Protein AF-A0A365Y2A2-F1 (afdb_monomer)

InterPro domains:
  IPR046615 Protein of unknown function DUF6728 [PF20498] (9-62)

Radius of gyration: 17.02 Å; Cα contacts (8 Å, |Δi|>4): 9; chains: 1; bounding box: 31×17×52 Å

Solvent-accessible surface area (backbone atoms only — not comparable to full-atom values): 3894 Å² total; per-residue (Å²): 118,76,64,58,76,70,67,60,70,46,68,64,61,49,52,34,58,60,69,62,78,55,86,72,64,91,83,54,76,91,44,72,65,57,57,48,58,56,48,56,45,51,52,55,52,55,53,50,52,52,50,50,52,53,49,51,54,55,52,63,74,72,107

Organism: NCBI:txid2259036

Structure (mmCIF, N/CA/C/O backbone):
data_AF-A0A365Y2A2-F1
#
_entry.id   AF-A0A365Y2A2-F1
#
loop_
_atom_site.group_PDB
_atom_site.id
_atom_site.type_symbol
_atom_site.label_atom_id
_atom_site.label_alt_id
_atom_site.label_comp_id
_atom_site.label_asym_id
_atom_site.label_entity_id
_atom_site.label_seq_id
_atom_site.pdbx_PDB_ins_code
_atom_site.Cartn_x
_atom_site.Cartn_y
_atom_site.Cartn_z
_atom_site.occupancy
_atom_site.B_iso_or_equiv
_atom_site.auth_seq_id
_atom_site.auth_comp_id
_atom_site.auth_asym_id
_atom_site.auth_atom_id
_atom_site.pdbx_PDB_model_num
ATOM 1 N N . MET A 1 1 ? -18.734 -6.553 -26.289 1.00 49.97 1 MET A N 1
ATOM 2 C CA . MET A 1 1 ? -18.172 -7.828 -26.792 1.00 49.97 1 MET A CA 1
ATOM 3 C C . MET A 1 1 ? -16.645 -7.841 -26.873 1.00 49.97 1 MET A C 1
ATOM 5 O O . MET A 1 1 ? -16.058 -8.684 -26.219 1.00 49.97 1 MET A O 1
ATOM 9 N N . ILE A 1 2 ? -15.968 -6.933 -27.596 1.00 50.97 2 ILE A N 1
ATOM 10 C CA . ILE A 1 2 ? -14.480 -6.867 -27.583 1.00 50.97 2 ILE A CA 1
ATOM 11 C C . ILE A 1 2 ? -13.951 -6.169 -26.311 1.00 50.97 2 ILE A C 1
ATOM 13 O O . ILE A 1 2 ? -12.914 -6.546 -25.771 1.00 50.97 2 ILE A O 1
ATOM 17 N N . TYR A 1 3 ? -14.709 -5.208 -25.773 1.00 56.44 3 TYR A N 1
ATOM 18 C CA . TYR A 1 3 ? -14.359 -4.484 -24.545 1.00 56.44 3 TYR A CA 1
ATOM 19 C C . TYR A 1 3 ? -14.383 -5.364 -23.282 1.00 56.44 3 TYR A C 1
ATOM 21 O O . TYR A 1 3 ? -13.558 -5.163 -22.398 1.00 56.44 3 TYR A O 1
ATOM 29 N N . ASP A 1 4 ? -15.233 -6.393 -23.225 1.00 56.44 4 ASP A N 1
ATOM 30 C CA . ASP A 1 4 ? -15.351 -7.297 -22.067 1.00 56.44 4 ASP A CA 1
ATOM 31 C C . ASP A 1 4 ? -14.128 -8.220 -21.896 1.00 56.44 4 ASP A C 1
ATOM 33 O O . ASP A 1 4 ? -13.725 -8.528 -20.775 1.00 56.44 4 ASP A O 1
ATOM 37 N N . LEU A 1 5 ? -13.467 -8.592 -23.001 1.00 55.31 5 LEU A N 1
ATOM 38 C CA . LEU A 1 5 ? -12.236 -9.397 -22.998 1.00 55.31 5 LEU A CA 1
ATOM 39 C C . LEU A 1 5 ? -11.002 -8.597 -22.548 1.00 55.31 5 LEU A C 1
ATOM 41 O O . LEU A 1 5 ? -10.048 -9.167 -22.019 1.00 55.31 5 LEU A O 1
ATOM 45 N N . TRP A 1 6 ? -11.025 -7.271 -22.710 1.00 56.38 6 TRP A N 1
ATOM 46 C CA . TRP A 1 6 ? -9.989 -6.373 -22.193 1.00 56.38 6 TRP A CA 1
ATOM 47 C C . TRP A 1 6 ? -10.277 -5.924 -20.747 1.00 56.38 6 TRP A C 1
ATOM 49 O O . TRP A 1 6 ? -9.348 -5.704 -19.967 1.00 56.38 6 TRP A O 1
ATOM 59 N N . TYR A 1 7 ? -11.557 -5.856 -20.357 1.00 57.25 7 TYR A N 1
A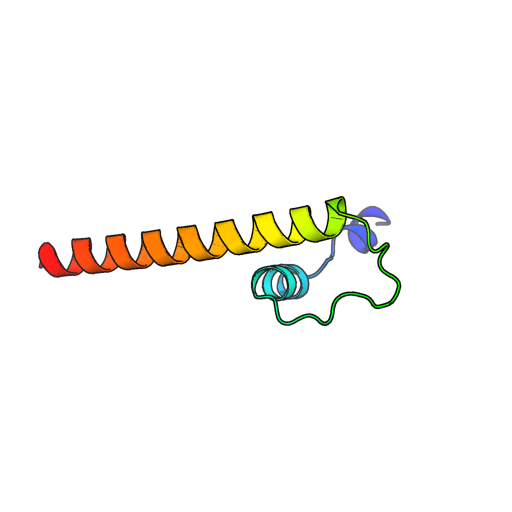TOM 60 C CA . TYR A 1 7 ? -12.011 -5.339 -19.061 1.00 57.25 7 TYR A CA 1
ATOM 61 C C . TYR A 1 7 ? -11.992 -6.361 -17.907 1.00 57.25 7 TYR A C 1
ATOM 63 O O . TYR A 1 7 ? -12.144 -6.001 -16.743 1.00 57.25 7 TYR A O 1
ATOM 71 N N . MET A 1 8 ? -11.696 -7.632 -18.170 1.00 51.84 8 MET A N 1
ATOM 72 C CA . MET A 1 8 ? -11.609 -8.670 -17.135 1.00 51.84 8 MET A CA 1
ATOM 73 C C . MET A 1 8 ? -10.157 -8.956 -16.713 1.00 51.84 8 MET A C 1
ATOM 75 O O . MET A 1 8 ? -9.709 -10.103 -16.658 1.00 51.84 8 MET A O 1
ATOM 79 N N . LYS A 1 9 ? -9.385 -7.928 -16.323 1.00 58.06 9 LYS A N 1
ATOM 80 C CA . LYS A 1 9 ? -8.290 -8.185 -15.368 1.00 58.06 9 LYS A CA 1
ATOM 81 C C . LYS A 1 9 ? -8.968 -8.536 -14.047 1.00 58.06 9 LYS A C 1
ATOM 83 O O . LYS A 1 9 ? -9.316 -7.626 -13.299 1.00 58.06 9 LYS A O 1
ATOM 88 N N . SER A 1 10 ? -9.185 -9.838 -13.823 1.00 68.31 10 SER A N 1
ATOM 89 C CA . SER A 1 10 ? -9.927 -10.377 -12.679 1.00 68.31 10 SER A CA 1
ATOM 90 C C . SER A 1 10 ? -9.597 -9.609 -11.400 1.00 68.31 10 SER A C 1
ATOM 92 O O . SER A 1 10 ? -8.429 -9.295 -11.150 1.00 68.31 10 SER A O 1
ATOM 94 N N . LEU A 1 11 ? -10.618 -9.288 -10.602 1.00 69.25 11 LEU A N 1
ATOM 95 C CA . LEU A 1 11 ? -10.457 -8.630 -9.299 1.00 69.25 11 LEU A CA 1
ATOM 96 C C . LEU A 1 11 ? -9.345 -9.298 -8.482 1.00 69.25 11 LEU A C 1
ATOM 98 O O . LEU A 1 11 ? -8.507 -8.621 -7.904 1.00 69.25 11 LEU A O 1
ATOM 102 N N . TRP A 1 12 ? -9.238 -10.623 -8.574 1.00 63.84 12 TRP A N 1
ATOM 103 C CA . TRP A 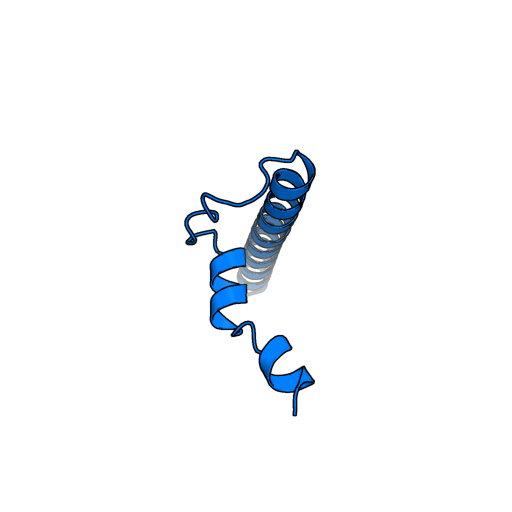1 12 ? -8.147 -11.422 -8.027 1.00 63.84 12 TRP A CA 1
ATOM 104 C C . TRP A 1 12 ? -6.755 -10.993 -8.488 1.00 63.84 12 TRP A C 1
ATOM 106 O O . TRP A 1 12 ? -5.855 -10.838 -7.677 1.00 63.84 12 TRP A O 1
ATOM 116 N N . ARG A 1 13 ? -6.552 -10.736 -9.779 1.00 67.94 13 ARG A N 1
ATOM 117 C CA . ARG A 1 13 ? -5.276 -10.256 -10.328 1.00 67.94 13 ARG A CA 1
ATOM 118 C C . ARG A 1 13 ? -4.978 -8.811 -9.930 1.00 67.94 13 ARG A C 1
ATOM 120 O O . ARG A 1 13 ? -3.814 -8.415 -9.932 1.00 67.94 13 ARG A O 1
ATOM 127 N N . GLN A 1 14 ? -6.006 -8.010 -9.648 1.00 67.19 14 GLN A N 1
ATOM 128 C CA . GLN A 1 14 ? -5.838 -6.686 -9.051 1.00 67.19 14 GLN A CA 1
ATOM 129 C C . GLN A 1 14 ? -5.415 -6.847 -7.591 1.00 67.19 14 GLN A C 1
ATOM 131 O O . GLN A 1 14 ? -4.337 -6.380 -7.246 1.00 67.19 14 GLN A O 1
ATOM 136 N N . ILE A 1 15 ? -6.155 -7.618 -6.791 1.00 69.38 15 ILE A N 1
ATOM 137 C CA . ILE A 1 15 ? -5.839 -7.937 -5.391 1.00 69.38 15 ILE A CA 1
ATOM 138 C C . ILE A 1 15 ? -4.424 -8.515 -5.254 1.00 69.38 15 ILE A C 1
ATOM 140 O O . ILE A 1 15 ? -3.671 -8.032 -4.422 1.00 69.38 15 ILE A O 1
ATOM 144 N N . LEU A 1 16 ? -4.003 -9.464 -6.098 1.00 69.44 16 LEU A N 1
ATOM 145 C CA . LEU A 1 16 ? -2.639 -10.018 -6.082 1.00 69.44 16 LEU A CA 1
ATOM 146 C C . LEU A 1 16 ? -1.569 -8.980 -6.452 1.00 69.4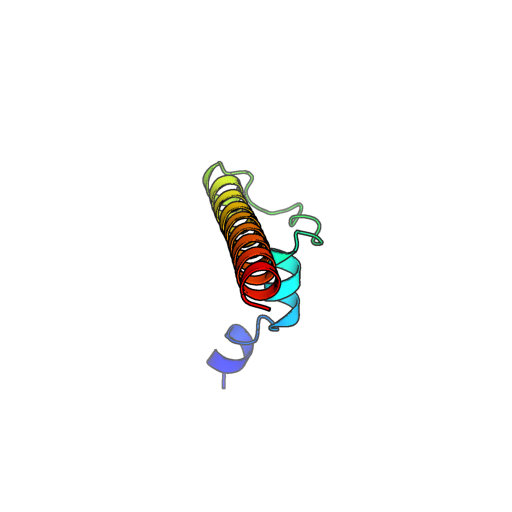4 16 LEU A C 1
ATOM 148 O O . LEU A 1 16 ? -0.473 -9.007 -5.896 1.00 69.44 16 LEU A O 1
ATOM 152 N N . ARG A 1 17 ? -1.873 -8.056 -7.376 1.00 68.88 17 ARG A N 1
ATOM 153 C CA . ARG A 1 17 ? -0.986 -6.922 -7.684 1.00 68.88 17 ARG A CA 1
ATOM 154 C C . ARG A 1 17 ? -0.882 -5.966 -6.504 1.00 68.88 17 ARG A C 1
ATOM 156 O O . ARG A 1 17 ? 0.222 -5.513 -6.226 1.00 68.88 17 ARG A O 1
ATOM 163 N N . TYR A 1 18 ? -1.989 -5.690 -5.813 1.00 63.88 18 TYR A N 1
ATOM 164 C CA . TYR A 1 18 ? -2.026 -4.931 -4.561 1.00 63.88 18 TYR A CA 1
ATOM 165 C C . TYR A 1 18 ? -1.181 -5.642 -3.487 1.00 63.88 18 TYR A C 1
ATOM 167 O O . TYR A 1 18 ? -0.204 -5.078 -3.00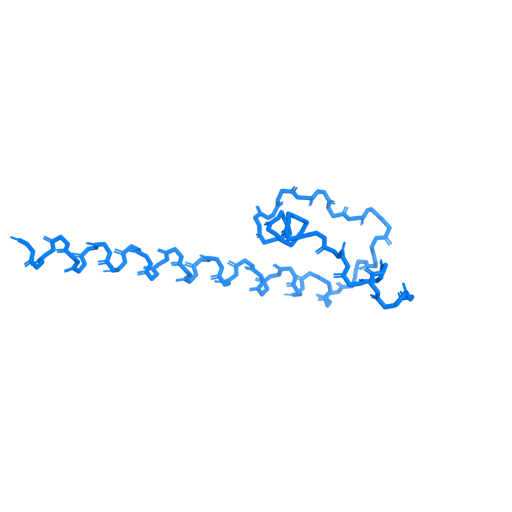7 1.00 63.88 18 TYR A O 1
ATOM 175 N N . PHE A 1 19 ? -1.427 -6.925 -3.227 1.00 66.38 19 PHE A N 1
ATOM 176 C CA . PHE A 1 19 ? -0.739 -7.732 -2.212 1.00 66.38 19 PHE A CA 1
ATOM 177 C C . PHE A 1 19 ? 0.705 -8.142 -2.535 1.00 66.38 19 PHE A C 1
ATOM 179 O O . PHE A 1 19 ? 1.323 -8.843 -1.742 1.00 66.38 19 PHE A O 1
ATOM 186 N N . TYR A 1 20 ? 1.291 -7.689 -3.646 1.00 59.94 20 TYR A N 1
ATOM 187 C CA . TYR A 1 20 ? 2.697 -7.936 -3.999 1.00 59.94 20 TYR A CA 1
ATOM 188 C C . TYR A 1 20 ? 3.106 -9.394 -4.289 1.00 59.94 20 TYR A C 1
ATOM 190 O O . TYR A 1 20 ? 4.269 -9.637 -4.612 1.00 59.94 20 TYR A O 1
ATOM 198 N N . ILE A 1 21 ? 2.183 -10.360 -4.258 1.00 56.28 21 ILE A N 1
ATOM 199 C CA . ILE A 1 21 ? 2.457 -11.796 -4.482 1.00 56.28 21 ILE A CA 1
ATOM 200 C C . ILE A 1 21 ? 2.343 -12.124 -5.979 1.00 56.28 21 ILE A C 1
ATOM 202 O O . ILE A 1 21 ? 1.619 -13.011 -6.421 1.00 56.28 21 ILE A O 1
ATOM 206 N N . GLY A 1 22 ? 3.041 -11.359 -6.808 1.00 54.19 22 GLY A N 1
ATOM 207 C CA . GLY A 1 22 ? 3.175 -11.649 -8.228 1.00 54.19 22 GLY A CA 1
ATOM 208 C C . GLY A 1 22 ? 4.620 -11.439 -8.629 1.00 54.19 22 GLY A C 1
ATOM 209 O O . GLY A 1 22 ? 5.113 -10.318 -8.523 1.00 54.19 22 GLY A O 1
ATOM 210 N N . LYS A 1 23 ? 5.302 -12.499 -9.090 1.00 53.00 23 LYS A N 1
ATOM 211 C CA . LYS A 1 23 ? 6.586 -12.350 -9.790 1.00 53.00 23 LYS A CA 1
ATOM 212 C C . LYS A 1 23 ? 6.373 -11.314 -10.894 1.00 53.00 23 LYS A C 1
ATOM 214 O O . LYS A 1 23 ? 5.504 -11.503 -11.744 1.00 53.00 23 LYS A O 1
ATOM 219 N N . GLY A 1 24 ? 7.110 -10.204 -10.823 1.00 59.28 24 GLY A N 1
ATOM 220 C CA . GLY A 1 24 ? 7.084 -9.186 -11.867 1.00 59.28 24 GLY A CA 1
ATOM 221 C C . GLY A 1 24 ? 7.399 -9.844 -13.204 1.00 59.28 24 GLY A C 1
ATOM 222 O O . GLY A 1 24 ? 8.288 -10.695 -13.263 1.00 59.28 24 GLY A O 1
ATOM 223 N N . ASP A 1 25 ? 6.635 -9.498 -14.240 1.00 60.56 25 ASP A N 1
ATOM 224 C CA . ASP A 1 25 ? 6.827 -10.042 -15.582 1.00 60.56 25 ASP A CA 1
ATOM 225 C C . ASP A 1 25 ? 8.313 -9.910 -15.973 1.00 60.56 25 ASP A C 1
ATOM 227 O O . ASP A 1 25 ? 8.834 -8.791 -15.979 1.00 60.56 25 ASP A O 1
ATOM 231 N N . PRO A 1 26 ? 9.027 -11.010 -16.279 1.00 60.69 26 PRO A N 1
ATOM 232 C CA . PRO A 1 26 ? 10.457 -10.954 -16.588 1.00 60.69 26 PRO A CA 1
ATOM 233 C C . PRO A 1 26 ? 10.753 -10.170 -17.878 1.00 60.69 26 PRO A C 1
ATOM 235 O O . PRO A 1 26 ? 11.866 -9.680 -18.050 1.00 60.69 26 PRO A O 1
ATOM 238 N N . ASN A 1 27 ? 9.737 -9.993 -18.731 1.00 62.22 27 ASN A N 1
ATOM 239 C CA . ASN A 1 27 ? 9.776 -9.184 -19.952 1.00 62.22 27 ASN A CA 1
ATOM 240 C C . ASN A 1 27 ? 9.283 -7.740 -19.746 1.00 62.22 27 ASN A C 1
ATOM 242 O O . ASN A 1 27 ? 9.173 -6.988 -20.715 1.00 62.22 27 ASN A O 1
ATOM 246 N N . ALA A 1 28 ? 8.940 -7.336 -18.518 1.00 64.12 28 ALA A N 1
ATOM 247 C CA . ALA A 1 28 ? 8.500 -5.973 -18.262 1.00 64.12 28 ALA A CA 1
ATOM 248 C C . ALA A 1 28 ? 9.664 -4.995 -18.499 1.00 64.12 28 ALA A C 1
ATOM 250 O O . ALA A 1 28 ? 10.785 -5.244 -18.037 1.00 64.12 28 ALA A O 1
ATOM 251 N N . PRO A 1 29 ? 9.423 -3.862 -19.183 1.00 62.19 29 PRO A N 1
ATOM 252 C CA . PRO A 1 29 ? 10.448 -2.851 -19.358 1.00 62.19 29 PRO A CA 1
ATOM 253 C C . PRO A 1 29 ? 10.893 -2.378 -17.971 1.00 62.19 29 PRO A C 1
ATOM 255 O O . PRO A 1 29 ? 10.090 -1.861 -17.192 1.00 62.19 29 PRO A O 1
ATOM 258 N N . LYS A 1 30 ? 12.178 -2.576 -17.645 1.00 62.72 30 LYS A N 1
ATOM 259 C CA . LYS A 1 30 ? 12.799 -2.163 -16.374 1.00 62.72 30 LYS A CA 1
ATOM 260 C C . LYS A 1 30 ? 12.993 -0.644 -16.331 1.00 62.72 30 LYS A C 1
ATOM 262 O O . LYS A 1 30 ? 14.092 -0.147 -16.109 1.00 62.72 30 LYS A O 1
ATOM 267 N N . THR A 1 31 ? 11.938 0.113 -16.605 1.00 69.62 31 THR A N 1
ATOM 268 C CA . THR A 1 31 ? 11.963 1.569 -16.531 1.00 69.62 31 THR A CA 1
ATOM 269 C C . THR A 1 31 ? 11.621 2.002 -15.112 1.00 69.62 31 THR A C 1
ATOM 271 O O . THR A 1 31 ? 10.814 1.383 -14.413 1.00 69.62 31 THR A O 1
ATOM 274 N N . ARG A 1 32 ? 12.228 3.107 -14.674 1.00 63.12 32 ARG A N 1
ATOM 275 C CA . ARG A 1 32 ? 11.991 3.707 -13.352 1.00 63.12 32 ARG A CA 1
ATOM 276 C C . ARG A 1 32 ? 10.501 3.986 -13.093 1.00 63.12 32 ARG A C 1
ATOM 278 O O . ARG A 1 32 ? 10.050 3.902 -11.955 1.00 63.12 32 ARG A O 1
ATOM 285 N N . TYR A 1 33 ? 9.735 4.239 -14.155 1.00 65.94 33 TYR A N 1
ATOM 286 C CA . TYR A 1 33 ? 8.293 4.473 -14.116 1.00 65.94 33 TYR A CA 1
ATOM 287 C C . TYR A 1 33 ? 7.493 3.243 -13.651 1.00 65.94 33 TYR A C 1
ATOM 289 O O . TYR A 1 33 ? 6.582 3.389 -12.839 1.00 65.94 33 TYR A O 1
ATOM 297 N N . VAL A 1 34 ? 7.871 2.028 -14.071 1.00 67.19 34 VAL A N 1
ATOM 298 C CA . VAL A 1 34 ? 7.205 0.781 -13.641 1.00 67.19 34 VAL A CA 1
ATOM 299 C C . VAL A 1 34 ? 7.472 0.499 -12.157 1.00 67.19 34 VAL A C 1
ATOM 301 O O . VAL A 1 34 ? 6.560 0.130 -11.417 1.00 67.19 34 VAL A O 1
ATOM 304 N N . ALA A 1 35 ? 8.696 0.753 -11.682 1.00 64.88 35 ALA A N 1
ATOM 305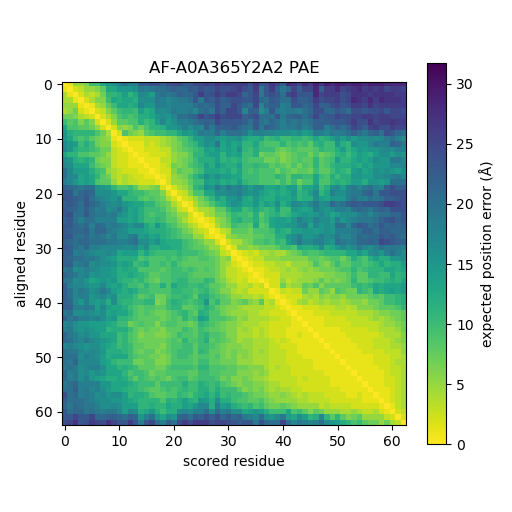 C CA . ALA A 1 35 ? 9.031 0.648 -10.260 1.00 64.88 35 ALA A CA 1
ATOM 306 C C . ALA A 1 35 ? 8.291 1.695 -9.401 1.00 64.88 35 ALA A C 1
ATOM 308 O O . ALA A 1 35 ? 7.833 1.376 -8.304 1.00 64.88 35 ALA A O 1
ATOM 309 N N . MET A 1 36 ? 8.113 2.921 -9.909 1.00 65.56 36 MET A N 1
ATOM 310 C CA 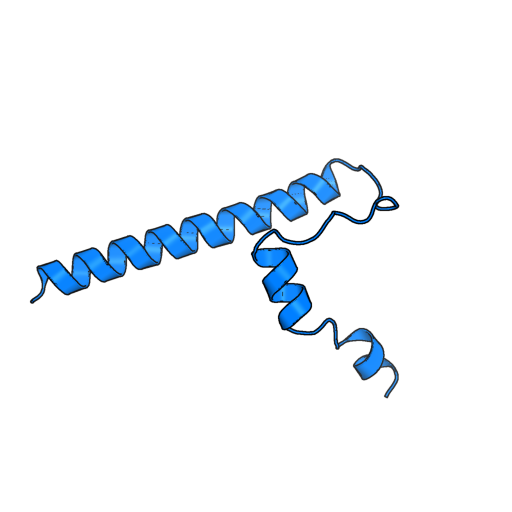. MET A 1 36 ? 7.321 3.968 -9.245 1.00 65.56 36 MET A CA 1
ATOM 311 C C . MET A 1 36 ? 5.837 3.609 -9.141 1.00 65.56 36 MET A C 1
ATOM 313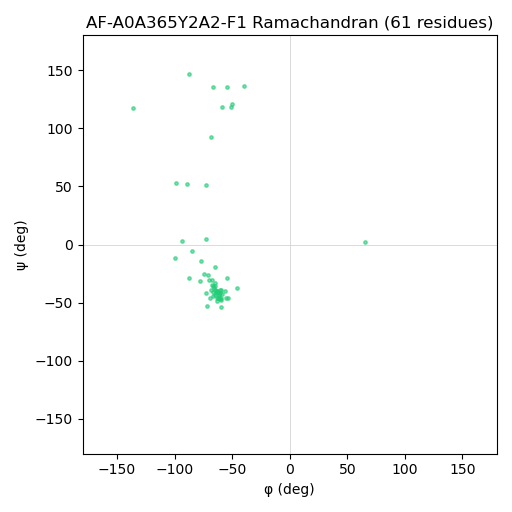 O O . MET A 1 36 ? 5.252 3.761 -8.070 1.00 65.56 36 MET A O 1
ATOM 317 N N . MET A 1 37 ? 5.240 3.070 -10.207 1.00 69.00 37 MET A N 1
ATOM 318 C CA . MET A 1 37 ? 3.852 2.589 -10.186 1.00 69.00 37 MET A CA 1
ATOM 319 C C . MET A 1 37 ? 3.651 1.479 -9.142 1.00 69.00 37 MET A C 1
ATOM 321 O O . MET A 1 37 ? 2.663 1.469 -8.408 1.00 69.00 37 MET A O 1
ATOM 325 N N . HIS A 1 38 ? 4.630 0.582 -9.010 1.00 66.94 38 HIS A N 1
ATOM 326 C CA . HIS A 1 38 ? 4.659 -0.444 -7.969 1.00 66.94 38 HIS A CA 1
ATOM 327 C C . HIS A 1 38 ? 4.853 0.130 -6.553 1.00 66.94 38 HIS A C 1
ATOM 329 O O . HIS A 1 38 ? 4.283 -0.398 -5.594 1.00 66.94 38 HIS A O 1
ATOM 335 N N . GLY A 1 39 ? 5.623 1.209 -6.402 1.00 63.84 39 GLY A N 1
ATOM 336 C CA . GLY A 1 39 ? 5.814 1.916 -5.132 1.00 63.84 39 GLY A CA 1
ATOM 337 C C . GLY A 1 39 ? 4.543 2.604 -4.629 1.00 63.84 39 GLY A C 1
ATOM 338 O O . GLY A 1 39 ? 4.186 2.439 -3.464 1.00 63.84 39 GLY A O 1
ATOM 339 N N . MET A 1 40 ? 3.809 3.291 -5.511 1.00 72.38 40 MET A N 1
ATOM 340 C CA . MET A 1 40 ? 2.526 3.932 -5.173 1.00 72.38 40 MET A CA 1
ATOM 341 C C . MET A 1 40 ? 1.514 2.936 -4.592 1.00 72.38 40 MET A C 1
ATOM 343 O O . MET A 1 40 ? 0.836 3.220 -3.606 1.00 72.38 40 MET A O 1
ATOM 347 N N . ASN A 1 41 ? 1.469 1.732 -5.156 1.00 77.69 41 ASN A N 1
ATOM 348 C CA . ASN A 1 41 ? 0.613 0.655 -4.684 1.00 77.69 41 ASN A CA 1
ATOM 349 C C . ASN A 1 41 ? 0.964 0.195 -3.245 1.00 77.69 41 ASN A C 1
ATOM 351 O O . ASN A 1 41 ? 0.070 0.032 -2.415 1.00 77.69 41 ASN A O 1
ATOM 355 N N . ARG A 1 42 ? 2.260 0.105 -2.890 1.00 73.88 42 ARG A N 1
ATOM 356 C CA . ARG A 1 42 ? 2.707 -0.219 -1.512 1.00 73.88 42 ARG A CA 1
ATOM 357 C C . ARG A 1 42 ? 2.237 0.814 -0.494 1.00 73.88 42 ARG A C 1
ATOM 359 O O . ARG A 1 42 ? 1.777 0.448 0.583 1.00 73.88 42 ARG A O 1
ATOM 366 N N . ILE A 1 43 ? 2.351 2.095 -0.842 1.00 80.94 43 ILE A N 1
ATOM 367 C CA . ILE A 1 43 ? 1.993 3.205 0.051 1.00 80.94 43 ILE A CA 1
ATOM 368 C C . ILE A 1 43 ? 0.498 3.159 0.382 1.00 80.94 43 ILE A C 1
ATOM 370 O O . ILE A 1 43 ? 0.127 3.330 1.541 1.00 80.94 43 ILE A O 1
ATOM 374 N N . SER A 1 44 ? -0.354 2.855 -0.604 1.00 80.88 44 SER A N 1
ATOM 375 C CA . SER A 1 44 ? -1.804 2.772 -0.390 1.00 80.88 44 SER A CA 1
ATOM 376 C C . SER A 1 44 ? -2.203 1.709 0.646 1.00 80.88 44 SER A C 1
ATOM 378 O O . SER A 1 44 ? -3.048 1.973 1.498 1.00 80.88 44 SER A O 1
ATOM 380 N N . ILE A 1 45 ? -1.540 0.547 0.649 1.00 82.69 45 ILE A N 1
ATOM 381 C CA . ILE A 1 45 ? -1.803 -0.539 1.608 1.00 82.69 45 ILE A CA 1
ATOM 382 C C . ILE A 1 45 ? -1.289 -0.187 2.998 1.00 82.69 45 ILE A C 1
ATOM 384 O O . ILE A 1 45 ? -1.978 -0.428 3.985 1.00 82.69 45 ILE A O 1
ATOM 388 N N . ILE A 1 46 ? -0.102 0.415 3.087 1.00 84.12 46 ILE A N 1
ATOM 389 C CA . ILE A 1 46 ? 0.464 0.845 4.370 1.00 84.12 46 ILE A CA 1
ATOM 390 C C . ILE A 1 46 ? -0.460 1.872 5.033 1.00 84.12 46 ILE A C 1
ATOM 392 O O . ILE A 1 46 ? -0.805 1.723 6.203 1.00 84.12 46 ILE A O 1
ATOM 396 N N . LEU A 1 47 ? -0.924 2.872 4.279 1.00 86.50 47 LEU A N 1
ATOM 397 C CA . LEU A 1 47 ? -1.871 3.870 4.782 1.00 86.50 47 LEU A CA 1
ATOM 398 C C . LEU A 1 47 ? -3.214 3.247 5.186 1.00 86.50 47 LEU A C 1
ATOM 400 O O . LEU A 1 47 ? -3.763 3.614 6.223 1.00 86.50 47 LEU A O 1
ATOM 404 N N . PHE A 1 48 ? -3.720 2.278 4.417 1.00 88.69 48 PHE A N 1
ATOM 405 C CA . PHE A 1 48 ? -4.946 1.552 4.752 1.00 88.69 48 PHE A CA 1
ATOM 406 C C . PHE A 1 48 ? -4.822 0.772 6.071 1.00 88.69 48 PHE A C 1
ATOM 408 O O . PHE A 1 48 ? -5.696 0.870 6.931 1.00 88.69 48 PHE A O 1
ATOM 415 N N . VAL A 1 49 ? -3.714 0.052 6.273 1.00 88.38 49 VAL A N 1
ATOM 416 C CA . VAL A 1 49 ? -3.447 -0.689 7.517 1.00 88.38 49 VAL A CA 1
ATOM 417 C C . VAL A 1 49 ? -3.306 0.263 8.707 1.00 88.38 49 VAL A C 1
ATO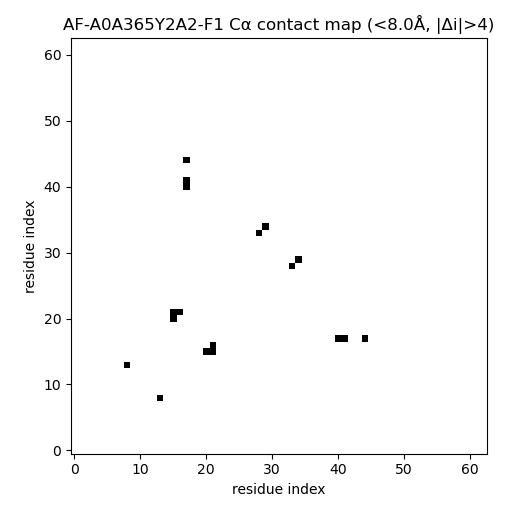M 419 O O . VAL A 1 49 ? -3.882 0.003 9.761 1.00 88.38 49 VAL A O 1
ATOM 422 N N . ILE A 1 50 ? -2.612 1.394 8.547 1.00 92.25 50 ILE A N 1
ATOM 423 C CA . ILE A 1 50 ? -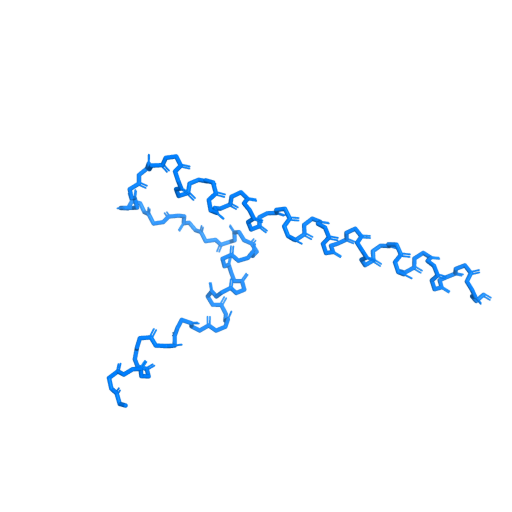2.508 2.422 9.596 1.00 92.25 50 ILE A CA 1
ATOM 424 C C . ILE A 1 50 ? -3.897 2.953 9.972 1.00 92.25 50 ILE A C 1
ATOM 426 O O . ILE A 1 50 ? -4.220 3.044 11.156 1.00 92.25 50 ILE A O 1
ATOM 430 N N . ALA A 1 51 ? -4.740 3.260 8.984 1.00 94.69 51 ALA A N 1
ATOM 431 C CA . ALA A 1 51 ? -6.100 3.729 9.227 1.00 94.69 51 ALA A CA 1
ATOM 432 C C . ALA A 1 51 ? -6.948 2.685 9.976 1.00 94.69 51 ALA A C 1
ATOM 434 O O . ALA A 1 51 ? -7.661 3.046 10.914 1.00 94.69 51 ALA A O 1
ATOM 435 N N . LEU A 1 52 ? -6.832 1.398 9.622 1.00 94.19 52 LEU A N 1
ATOM 436 C CA . LEU A 1 52 ? -7.490 0.305 10.346 1.00 94.19 52 LEU A CA 1
ATOM 437 C C . LEU A 1 52 ? -7.017 0.204 11.800 1.00 94.19 52 LEU A C 1
ATOM 439 O O . LEU A 1 52 ? -7.849 0.106 12.698 1.00 94.19 52 LEU A O 1
ATOM 443 N N . ILE A 1 53 ? -5.708 0.286 12.054 1.00 94.81 53 ILE A N 1
ATOM 444 C CA . ILE A 1 53 ? -5.150 0.260 13.416 1.00 94.81 53 ILE A CA 1
ATOM 445 C C . ILE A 1 53 ? -5.698 1.431 14.241 1.00 94.81 53 ILE A C 1
ATOM 447 O O . ILE A 1 53 ? -6.189 1.231 15.351 1.00 94.81 53 ILE A O 1
ATOM 451 N N . VAL A 1 54 ? -5.674 2.649 13.691 1.00 95.50 54 VAL A N 1
ATOM 452 C CA . VAL A 1 54 ? -6.214 3.845 14.359 1.00 95.50 54 VAL A CA 1
ATOM 453 C C . VAL A 1 54 ? -7.707 3.687 14.650 1.00 95.50 54 VAL A C 1
ATOM 455 O O . VAL A 1 54 ? -8.159 4.040 15.740 1.00 95.50 54 VAL A O 1
ATOM 458 N N . MET A 1 55 ? -8.476 3.141 13.706 1.00 94.69 55 MET A N 1
ATOM 459 C CA . MET A 1 55 ? -9.907 2.891 13.872 1.00 94.69 55 MET A CA 1
ATOM 460 C C . MET A 1 55 ? -10.182 1.881 14.992 1.00 94.69 55 MET A C 1
ATOM 462 O O . MET A 1 55 ? -11.023 2.153 15.846 1.00 94.69 55 MET A O 1
ATOM 466 N N . ILE A 1 56 ? -9.446 0.766 15.032 1.00 95.00 56 ILE A N 1
ATOM 467 C CA . ILE A 1 56 ? -9.571 -0.267 16.071 1.00 95.00 56 ILE A CA 1
ATOM 468 C C . ILE A 1 56 ? -9.212 0.305 17.443 1.00 95.00 56 ILE A C 1
ATOM 470 O O . ILE A 1 56 ? -9.996 0.170 18.378 1.00 95.00 56 ILE A O 1
ATOM 474 N N . ILE A 1 57 ? -8.082 1.011 17.563 1.00 95.06 57 ILE A N 1
ATOM 475 C CA . ILE A 1 57 ? -7.674 1.657 18.821 1.00 95.06 57 ILE A CA 1
ATOM 476 C C . ILE A 1 57 ? -8.744 2.650 19.283 1.00 95.06 57 ILE A C 1
ATOM 478 O O . ILE A 1 57 ? -9.095 2.698 20.462 1.00 95.06 57 ILE A O 1
ATOM 482 N N . ARG A 1 58 ? -9.296 3.442 18.357 1.00 91.75 58 ARG A N 1
ATOM 483 C CA . ARG A 1 58 ? -10.348 4.410 18.675 1.00 91.75 58 ARG A CA 1
ATOM 484 C C . ARG A 1 58 ? -11.646 3.732 19.107 1.00 91.75 58 ARG A C 1
ATOM 486 O O . ARG A 1 58 ? -12.313 4.279 19.977 1.00 91.75 58 ARG A O 1
ATOM 493 N N . LEU A 1 59 ? -11.989 2.583 18.526 1.00 92.12 59 LEU A N 1
ATOM 494 C CA . LEU A 1 59 ? -13.159 1.790 18.900 1.00 92.12 59 LEU A CA 1
ATOM 495 C C . LEU A 1 59 ? -12.979 1.154 20.285 1.00 92.12 59 LEU A C 1
ATOM 497 O O . LEU A 1 59 ? -13.858 1.294 21.127 1.00 92.12 59 LEU A O 1
ATOM 501 N N . MET A 1 60 ? -11.816 0.553 20.551 1.00 91.69 60 MET A N 1
ATOM 502 C CA . MET A 1 60 ? -11.489 -0.049 21.849 1.00 91.69 60 MET A CA 1
ATOM 503 C C . MET A 1 60 ? -11.413 0.976 22.981 1.00 91.69 60 MET A C 1
ATOM 505 O O . MET A 1 60 ? -11.763 0.652 24.101 1.00 91.69 60 MET A O 1
ATOM 509 N N . ARG A 1 61 ? -10.981 2.215 22.709 1.00 83.69 61 ARG A N 1
ATOM 510 C CA . ARG A 1 61 ? -10.952 3.293 23.716 1.00 83.69 61 ARG A CA 1
ATOM 511 C C . ARG A 1 61 ? -12.332 3.906 23.996 1.00 83.69 61 ARG A C 1
ATOM 513 O O . ARG A 1 61 ? -12.456 4.723 24.902 1.00 83.69 61 ARG A O 1
ATOM 520 N N . ARG A 1 62 ? -13.333 3.639 23.150 1.00 69.44 62 ARG A N 1
ATOM 521 C CA . ARG A 1 62 ? -14.696 4.183 23.290 1.00 69.44 62 ARG A CA 1
ATOM 522 C C . ARG A 1 62 ? -15.672 3.193 23.932 1.00 69.44 62 ARG A C 1
ATOM 524 O O . ARG A 1 62 ? -16.779 3.617 24.255 1.00 69.44 62 ARG A O 1
ATOM 531 N N . HIS A 1 63 ? -15.270 1.930 24.063 1.00 54.41 63 HIS A N 1
ATOM 532 C CA . HIS A 1 63 ? -15.897 0.924 24.918 1.00 54.41 63 HIS A CA 1
ATOM 533 C C . HIS A 1 63 ? -15.232 0.927 26.291 1.00 54.41 63 HIS A C 1
ATOM 535 O O . HIS A 1 63 ? -15.963 0.645 27.263 1.00 54.41 63 HIS A O 1
#

Secondary structure (DSSP, 8-state):
-HHHHHH---HHHHHHHHTT-SPPPTTS---HHHHHHHHHHHHHHHHHHHHHHHHHHHHHTT-

Sequence (63 aa):
MIYDLWYMKSLWRQILRYFYIGKGDPNAPKTRYVAMMHGMNRISIILFVIALIVMIIRLMRRH

Mean predicted aligned error: 11.54 Å

Foldseek 3Di:
DVVVVVPPPPPVVVVCLLVVVDDPDPPPPPDPVVVVVSVVSPVVVVVVVVVVVVVVVVVVVVD

pLDDT: mean 71.01, std 13.81, range [49.97, 95.5]